Protein AF-A0AAV1DMQ8-F1 (afdb_monomer_lite)

Structure (mmCIF, N/CA/C/O backbone):
data_AF-A0AAV1DMQ8-F1
#
_entry.id   AF-A0AAV1DMQ8-F1
#
loop_
_atom_site.group_PDB
_atom_site.id
_atom_site.type_symbol
_atom_site.label_atom_id
_atom_site.label_alt_id
_atom_site.label_comp_id
_atom_site.label_asym_id
_atom_site.label_entity_id
_atom_site.label_seq_id
_atom_site.pdbx_PDB_ins_code
_atom_site.Cartn_x
_atom_site.Cartn_y
_atom_site.Cartn_z
_atom_site.occupancy
_atom_site.B_iso_or_equiv
_atom_site.auth_seq_id
_atom_site.auth_comp_id
_atom_site.auth_asym_id
_atom_site.auth_atom_id
_atom_site.pdbx_PDB_model_num
ATOM 1 N N . MET A 1 1 ? 1.120 -1.655 10.495 1.00 78.38 1 MET A N 1
ATOM 2 C CA . MET A 1 1 ? -0.161 -1.164 9.928 1.00 78.38 1 MET A CA 1
ATOM 3 C C . MET A 1 1 ? -0.377 0.330 10.123 1.00 78.38 1 MET A C 1
ATOM 5 O O . MET A 1 1 ? -0.547 1.007 9.121 1.00 78.38 1 MET A O 1
ATOM 9 N N . GLN A 1 2 ? -0.314 0.872 11.345 1.00 85.94 2 GLN A N 1
ATOM 10 C CA . GLN A 1 2 ? -0.476 2.320 11.573 1.00 85.94 2 GLN A CA 1
ATOM 11 C C . GLN A 1 2 ? 0.477 3.189 10.735 1.00 85.94 2 GLN A C 1
ATOM 13 O O . GLN A 1 2 ? 0.055 4.207 10.210 1.00 85.94 2 GLN A O 1
ATOM 18 N N . GLU A 1 3 ? 1.725 2.753 10.534 1.00 84.25 3 GLU A N 1
ATOM 19 C CA . GLU A 1 3 ? 2.697 3.470 9.695 1.00 84.25 3 GLU A CA 1
ATOM 20 C C . GLU A 1 3 ? 2.249 3.606 8.228 1.00 84.25 3 GLU A C 1
ATOM 22 O O . GLU A 1 3 ? 2.486 4.637 7.608 1.00 84.25 3 GLU A O 1
ATOM 27 N N . PHE A 1 4 ? 1.567 2.592 7.681 1.00 86.31 4 PHE A N 1
ATOM 28 C CA . PHE A 1 4 ? 1.022 2.652 6.322 1.00 86.31 4 PHE A CA 1
ATOM 29 C C . PHE A 1 4 ? -0.136 3.636 6.250 1.00 86.31 4 PHE A C 1
ATOM 31 O O . PHE A 1 4 ? -0.151 4.469 5.356 1.00 86.31 4 PHE A O 1
ATOM 38 N N . VAL A 1 5 ? -1.052 3.602 7.221 1.00 88.81 5 VAL A N 1
ATOM 39 C CA . VAL A 1 5 ? -2.142 4.585 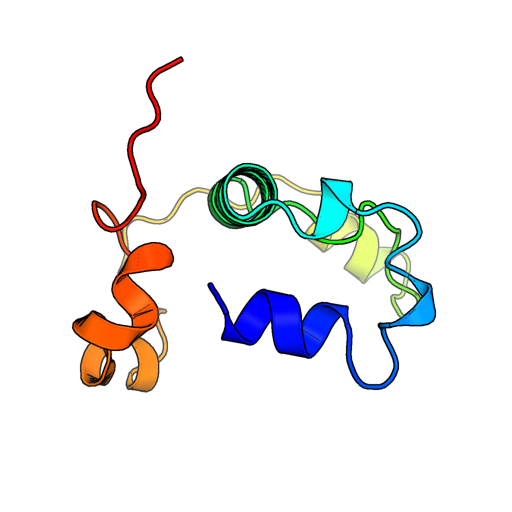7.276 1.00 88.81 5 VAL A CA 1
ATOM 40 C C . VAL A 1 5 ? -1.599 5.995 7.427 1.00 88.81 5 VAL A C 1
ATOM 42 O O . VAL A 1 5 ? -1.974 6.845 6.634 1.00 88.81 5 VAL A O 1
ATOM 45 N N . PHE A 1 6 ? -0.649 6.219 8.337 1.00 89.06 6 PHE A N 1
ATOM 46 C CA . PHE A 1 6 ? 0.009 7.514 8.484 1.00 89.06 6 PHE A CA 1
ATOM 47 C C . PHE A 1 6 ? 0.611 7.993 7.159 1.00 89.06 6 PHE A C 1
ATOM 49 O O . PHE A 1 6 ? 0.301 9.096 6.727 1.00 89.06 6 PHE A O 1
ATOM 56 N N . LYS A 1 7 ? 1.403 7.156 6.475 1.00 86.56 7 LYS A N 1
ATOM 57 C CA . LYS A 1 7 ? 2.000 7.488 5.170 1.00 86.56 7 LYS A CA 1
ATOM 58 C C . LYS A 1 7 ? 0.959 7.744 4.077 1.00 86.56 7 LYS A C 1
ATOM 60 O O . LYS A 1 7 ? 1.174 8.629 3.263 1.00 86.56 7 LYS A O 1
ATOM 65 N N . MET A 1 8 ? -0.141 6.991 4.049 1.00 86.50 8 MET A N 1
ATOM 66 C CA . MET A 1 8 ? -1.216 7.174 3.067 1.00 86.50 8 MET A CA 1
ATOM 67 C C . MET A 1 8 ? -2.005 8.462 3.312 1.00 86.50 8 MET A C 1
ATOM 69 O O . MET A 1 8 ? -2.431 9.097 2.359 1.00 86.50 8 MET A O 1
ATOM 73 N N . THR A 1 9 ? -2.198 8.857 4.571 1.00 88.25 9 THR A N 1
ATOM 74 C CA . THR A 1 9 ? -2.940 10.075 4.936 1.00 88.25 9 THR A CA 1
ATOM 75 C C . THR A 1 9 ? -2.066 11.324 5.038 1.00 88.25 9 THR A C 1
ATOM 77 O O . THR A 1 9 ? -2.592 12.417 5.220 1.00 88.25 9 THR A O 1
ATOM 80 N N . ALA A 1 10 ? -0.743 11.178 4.977 1.00 85.44 10 ALA A N 1
ATOM 81 C CA . ALA A 1 10 ? 0.215 12.269 5.118 1.00 85.44 10 ALA A CA 1
ATOM 82 C C . ALA A 1 10 ? 0.968 12.538 3.805 1.00 85.44 10 ALA A C 1
ATOM 84 O O . ALA A 1 10 ? 0.950 11.741 2.868 1.00 85.44 10 ALA A O 1
ATOM 85 N N . TYR A 1 11 ? 1.689 13.662 3.771 1.00 74.75 11 TYR A N 1
ATOM 86 C CA . TYR A 1 11 ? 2.603 14.044 2.688 1.00 74.75 11 TYR A CA 1
ATOM 87 C C . TYR A 1 11 ? 1.939 14.082 1.294 1.00 74.75 11 TYR A C 1
ATOM 89 O O . TYR A 1 11 ? 0.752 14.369 1.163 1.00 74.75 11 TYR A O 1
ATOM 97 N N . SER A 1 12 ? 2.723 13.813 0.247 1.00 72.62 12 SER A N 1
ATOM 98 C CA . SER A 1 12 ? 2.382 13.878 -1.182 1.00 72.62 12 SER A CA 1
ATOM 99 C C . SER A 1 12 ? 1.354 12.847 -1.664 1.00 72.62 12 SER A C 1
ATOM 101 O O . SER A 1 12 ? 1.186 12.678 -2.869 1.00 72.62 12 SER A O 1
ATOM 103 N N . HIS A 1 13 ? 0.751 12.076 -0.758 1.00 70.12 13 HIS A N 1
ATOM 104 C CA . HIS A 1 13 ? -0.165 10.989 -1.102 1.00 70.12 13 HIS A CA 1
ATOM 105 C C . HIS A 1 13 ? -1.532 11.093 -0.419 1.00 70.12 13 HIS A C 1
ATOM 107 O O . HIS A 1 13 ? -2.409 10.278 -0.704 1.00 70.12 13 HIS A O 1
ATOM 113 N N . ALA A 1 14 ? -1.734 12.093 0.443 1.00 81.25 14 ALA A N 1
ATOM 114 C CA . ALA A 1 14 ? -2.984 12.282 1.175 1.00 81.25 14 ALA A CA 1
ATOM 115 C C . ALA A 1 14 ? -4.191 12.509 0.246 1.00 81.25 14 ALA A C 1
ATOM 117 O O . ALA A 1 14 ? -5.287 12.018 0.509 1.00 81.25 14 ALA A O 1
ATOM 118 N N . ASP A 1 15 ? -3.978 13.197 -0.875 1.00 82.44 15 ASP A N 1
ATOM 119 C CA . ASP A 1 15 ? -4.975 13.481 -1.914 1.00 82.44 15 ASP A CA 1
ATOM 120 C C . ASP A 1 15 ? -5.442 12.225 -2.676 1.00 82.44 15 ASP A C 1
ATOM 122 O O . ASP A 1 15 ? -6.517 12.210 -3.284 1.00 82.44 15 ASP A O 1
ATOM 126 N N . ARG A 1 16 ? -4.664 11.139 -2.606 1.00 82.00 16 ARG A N 1
ATOM 127 C CA . ARG A 1 16 ? -4.955 9.858 -3.266 1.00 82.00 16 ARG A CA 1
ATOM 128 C C . ARG A 1 16 ? -5.945 9.007 -2.469 1.00 82.00 16 ARG A C 1
ATOM 130 O O . ARG A 1 16 ? -6.577 8.109 -3.023 1.00 82.00 16 ARG A O 1
ATOM 137 N N . VAL A 1 17 ? -6.133 9.299 -1.181 1.00 86.31 17 VAL A N 1
ATOM 138 C CA . VAL A 1 17 ? -7.088 8.609 -0.302 1.00 86.31 17 VAL A CA 1
ATOM 139 C C . VAL A 1 17 ? -8.475 9.236 -0.464 1.00 86.31 17 VAL A C 1
ATOM 141 O O . VAL A 1 17 ? -8.918 10.057 0.334 1.00 86.31 17 VAL A O 1
ATOM 144 N N . LYS A 1 18 ? -9.187 8.842 -1.524 1.00 82.56 18 LYS A N 1
ATOM 145 C CA . LYS A 1 18 ? -10.506 9.416 -1.867 1.00 82.56 18 LYS A CA 1
ATOM 146 C C . LYS A 1 18 ? -11.679 8.830 -1.073 1.00 82.56 18 LYS A C 1
ATOM 148 O O . LYS A 1 18 ? -12.769 9.390 -1.082 1.00 82.56 18 LYS A O 1
ATOM 153 N N . CYS A 1 19 ? -11.478 7.688 -0.415 1.00 85.56 19 CYS A N 1
ATOM 154 C CA . CYS A 1 19 ? -12.497 6.996 0.373 1.00 85.56 19 CYS A CA 1
ATOM 155 C C . CYS A 1 19 ? -11.872 6.369 1.624 1.00 85.56 19 CYS A C 1
ATOM 157 O O . CYS A 1 19 ? -10.737 5.894 1.593 1.00 85.56 19 CYS A O 1
ATOM 159 N N . ASN A 1 20 ? -12.647 6.295 2.708 1.00 85.50 20 ASN A N 1
ATOM 160 C CA . ASN A 1 20 ? -12.218 5.684 3.966 1.00 85.50 20 ASN A CA 1
ATOM 161 C C . ASN A 1 20 ? -11.898 4.179 3.829 1.00 85.50 20 ASN A C 1
ATOM 163 O O . ASN A 1 20 ? -11.141 3.624 4.622 1.00 85.50 20 ASN A O 1
ATOM 167 N N . ASP A 1 21 ? -12.422 3.515 2.794 1.00 87.38 21 ASP A N 1
ATOM 168 C CA . ASP A 1 21 ? -12.123 2.108 2.510 1.00 87.38 21 ASP A CA 1
ATOM 169 C C . ASP A 1 21 ? -10.637 1.853 2.235 1.00 87.38 21 ASP A C 1
ATOM 171 O O . ASP A 1 21 ? -10.135 0.788 2.594 1.00 87.38 21 ASP A O 1
ATOM 175 N N . PHE A 1 22 ? -9.908 2.831 1.685 1.00 86.50 22 PHE A N 1
ATOM 176 C CA . PHE A 1 22 ? -8.455 2.743 1.476 1.00 86.50 22 PHE A CA 1
ATOM 177 C C . PHE A 1 22 ? -7.678 2.594 2.784 1.00 86.50 22 PHE A C 1
ATOM 179 O O . PHE A 1 22 ? -6.592 2.022 2.785 1.00 86.50 22 PHE A O 1
ATOM 186 N N . LEU A 1 23 ? -8.243 3.064 3.899 1.00 89.31 23 LEU A N 1
ATOM 187 C CA . LEU A 1 23 ? -7.602 3.045 5.212 1.00 89.31 23 LEU A CA 1
ATOM 188 C C . LEU A 1 23 ? -7.942 1.788 6.026 1.00 89.31 23 LEU A C 1
ATOM 190 O O . LEU A 1 23 ? -7.376 1.576 7.102 1.00 89.31 23 LEU A O 1
ATOM 194 N N . LYS A 1 24 ? -8.834 0.920 5.523 1.00 90.75 24 LYS A N 1
ATOM 195 C CA . LYS A 1 24 ? -9.173 -0.350 6.180 1.00 90.75 24 LYS A CA 1
ATOM 196 C C . LYS A 1 24 ? -7.937 -1.245 6.247 1.00 90.75 24 LYS A C 1
ATOM 198 O O . LYS A 1 24 ? -7.411 -1.679 5.223 1.00 90.75 24 LYS A O 1
ATOM 203 N N . TYR A 1 25 ? -7.517 -1.599 7.462 1.00 88.75 25 TYR A N 1
ATOM 204 C CA . TYR A 1 25 ? -6.331 -2.436 7.683 1.00 88.75 25 TYR A CA 1
ATOM 205 C C . TYR A 1 25 ? -6.423 -3.789 6.971 1.00 88.75 25 TYR A C 1
ATOM 207 O O . TYR A 1 25 ? -5.429 -4.248 6.419 1.00 88.75 25 TYR A O 1
ATOM 215 N N . SER A 1 26 ? -7.613 -4.399 6.928 1.00 87.56 26 SER A N 1
ATOM 216 C CA . SER A 1 26 ? -7.847 -5.656 6.208 1.00 87.56 26 SER A CA 1
ATOM 217 C C . SER A 1 26 ? -7.575 -5.522 4.709 1.00 87.56 26 SER A C 1
ATOM 219 O O . SER A 1 26 ? -6.932 -6.392 4.122 1.00 87.56 26 SER A O 1
ATOM 221 N N . ARG A 1 27 ? -8.000 -4.411 4.093 1.00 88.56 27 ARG A N 1
ATOM 222 C CA . ARG A 1 27 ? -7.725 -4.106 2.685 1.00 88.56 27 ARG A CA 1
ATOM 223 C C . ARG A 1 27 ? -6.238 -3.854 2.460 1.00 88.56 27 ARG A C 1
ATOM 225 O O . ARG A 1 27 ? -5.651 -4.533 1.624 1.00 88.56 27 ARG A O 1
ATOM 232 N N . ILE A 1 28 ? -5.629 -2.948 3.227 1.00 88.50 28 ILE A N 1
ATOM 233 C CA . ILE A 1 28 ? -4.196 -2.618 3.120 1.00 88.50 28 ILE A CA 1
ATOM 234 C C . ILE A 1 28 ? -3.349 -3.893 3.217 1.00 88.50 28 ILE A C 1
ATOM 236 O O . ILE A 1 28 ? -2.479 -4.145 2.387 1.00 88.50 28 ILE A O 1
ATOM 240 N N . GLN A 1 29 ? -3.644 -4.745 4.197 1.00 86.75 29 GLN A N 1
ATOM 241 C CA . GLN A 1 29 ? -2.921 -5.993 4.410 1.00 86.75 29 GLN A CA 1
ATOM 242 C C . GLN A 1 29 ? -3.140 -7.013 3.282 1.00 86.75 29 GLN A C 1
ATOM 244 O O . GLN A 1 29 ? -2.202 -7.718 2.905 1.00 86.75 29 GLN A O 1
ATOM 249 N N . LYS A 1 30 ? -4.350 -7.085 2.713 1.00 86.44 30 LYS A N 1
ATOM 250 C CA . LYS A 1 30 ? -4.666 -7.945 1.560 1.00 86.44 30 LYS A CA 1
ATOM 251 C C . LYS A 1 30 ? -3.889 -7.526 0.309 1.00 86.44 30 LYS A C 1
ATOM 253 O O . LYS A 1 30 ? -3.352 -8.399 -0.365 1.00 86.44 30 LYS A O 1
ATOM 258 N N . ILE A 1 31 ? -3.793 -6.225 0.039 1.00 86.50 31 ILE A N 1
ATOM 259 C CA . ILE A 1 31 ? -3.022 -5.667 -1.085 1.00 86.50 31 ILE A CA 1
ATOM 260 C C . ILE A 1 31 ? -1.530 -5.949 -0.904 1.00 86.50 31 ILE A C 1
ATOM 262 O O . ILE A 1 31 ? -0.904 -6.517 -1.794 1.00 86.50 31 ILE A O 1
ATOM 266 N N . ILE A 1 32 ? -0.973 -5.635 0.273 1.00 83.75 32 ILE A N 1
ATOM 267 C CA . ILE A 1 32 ? 0.449 -5.868 0.570 1.00 83.75 32 ILE A CA 1
ATOM 268 C C . ILE A 1 32 ? 0.814 -7.344 0.378 1.00 83.75 32 ILE A C 1
ATOM 270 O O . ILE A 1 32 ? 1.849 -7.646 -0.207 1.00 83.75 32 ILE A O 1
ATOM 274 N N . ARG A 1 33 ? -0.050 -8.270 0.819 1.00 76.81 33 ARG A N 1
ATOM 275 C CA . ARG A 1 33 ? 0.164 -9.715 0.633 1.00 76.81 33 ARG A CA 1
ATOM 276 C C . ARG A 1 33 ? 0.215 -10.117 -0.840 1.00 76.81 33 ARG A C 1
ATOM 278 O O . ARG A 1 33 ? 0.960 -11.024 -1.191 1.00 76.81 33 ARG A O 1
ATOM 285 N N . ARG A 1 34 ? -0.607 -9.490 -1.678 1.00 79.06 34 ARG A N 1
ATOM 286 C CA . ARG A 1 34 ? -0.644 -9.755 -3.121 1.00 79.06 34 ARG A CA 1
ATOM 287 C C . ARG A 1 34 ? 0.503 -9.078 -3.871 1.00 79.06 34 ARG A C 1
ATOM 289 O O . ARG A 1 34 ? 0.818 -9.498 -4.975 1.00 79.06 34 ARG A O 1
ATOM 296 N N . GLY A 1 35 ? 1.147 -8.086 -3.253 1.00 76.62 35 GLY A N 1
ATOM 297 C CA . GLY A 1 35 ? 2.116 -7.227 -3.926 1.00 76.62 35 GLY A CA 1
ATOM 298 C C . GLY A 1 35 ? 1.455 -6.246 -4.898 1.00 76.62 35 GLY A C 1
ATOM 299 O O . GLY A 1 35 ? 2.115 -5.779 -5.821 1.00 76.62 35 GLY A O 1
ATOM 300 N N . ASP A 1 36 ? 0.165 -5.961 -4.697 1.00 79.56 36 ASP A N 1
ATOM 301 C CA . ASP A 1 36 ? -0.623 -5.048 -5.526 1.00 79.56 36 ASP A CA 1
ATOM 302 C C . ASP A 1 36 ? -0.358 -3.574 -5.139 1.00 79.56 36 ASP A C 1
ATOM 304 O O . ASP A 1 36 ? 0.259 -3.274 -4.110 1.00 79.56 36 ASP A O 1
ATOM 308 N N . ASP A 1 37 ? -0.838 -2.631 -5.953 1.00 81.19 37 ASP A N 1
ATOM 309 C CA . ASP A 1 37 ? -0.737 -1.197 -5.660 1.00 81.19 37 ASP A CA 1
ATOM 310 C C . ASP A 1 37 ? -1.689 -0.772 -4.521 1.00 81.19 37 ASP A C 1
ATOM 312 O O . ASP A 1 37 ? -2.875 -1.093 -4.534 1.00 81.19 37 ASP A O 1
ATOM 316 N N . LEU A 1 38 ? -1.190 -0.025 -3.524 1.00 82.44 38 LEU A N 1
ATOM 317 C CA . LEU A 1 38 ? -1.995 0.415 -2.366 1.00 82.44 38 LEU A CA 1
ATOM 318 C C . LEU A 1 38 ? -3.070 1.446 -2.706 1.00 82.44 38 LEU A C 1
ATOM 320 O O . LEU A 1 38 ? -4.053 1.565 -1.966 1.00 82.44 38 LEU A O 1
ATOM 324 N N . PHE A 1 39 ? -2.873 2.206 -3.776 1.00 81.00 39 PHE A N 1
ATOM 325 C CA . PHE A 1 39 ? -3.752 3.305 -4.148 1.00 81.00 39 PHE A CA 1
ATOM 326 C C . PHE A 1 39 ? -4.666 2.946 -5.327 1.00 81.00 39 PHE A C 1
ATOM 328 O O . PHE A 1 39 ? -5.505 3.764 -5.693 1.00 81.00 39 PHE A O 1
ATOM 335 N N . ASP A 1 40 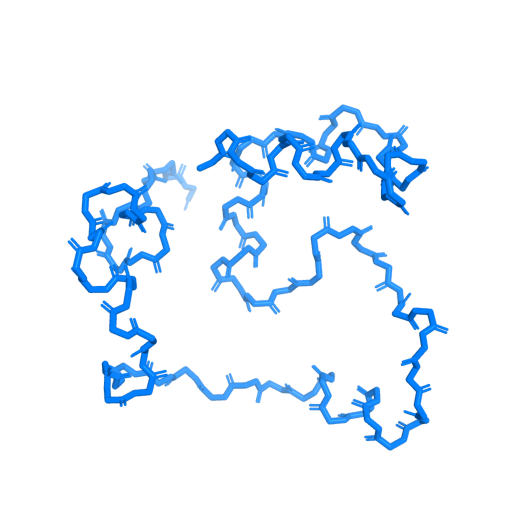? -4.559 1.731 -5.877 1.00 76.06 40 ASP A N 1
ATOM 336 C CA . ASP A 1 40 ? -5.182 1.317 -7.141 1.00 76.06 40 ASP A CA 1
ATOM 337 C C . ASP A 1 40 ? -4.908 2.324 -8.279 1.00 76.06 40 ASP A C 1
ATOM 339 O O . ASP A 1 40 ? -5.787 2.648 -9.082 1.00 76.06 40 ASP A O 1
ATOM 343 N N . MET A 1 41 ? -3.684 2.855 -8.338 1.00 73.19 41 MET A N 1
ATOM 344 C CA . MET A 1 41 ? -3.285 3.870 -9.310 1.00 73.19 41 MET A CA 1
ATOM 345 C C . MET A 1 41 ? -2.108 3.422 -10.164 1.00 73.19 41 MET A C 1
ATOM 347 O O . MET A 1 41 ? -1.234 2.662 -9.747 1.00 73.19 41 MET A O 1
ATOM 351 N N . LEU A 1 42 ? -2.054 3.961 -11.381 1.00 68.44 42 LEU A N 1
ATOM 352 C CA . LEU A 1 42 ? -0.845 3.882 -12.185 1.00 68.44 42 LEU A CA 1
ATOM 353 C C . LEU A 1 42 ? 0.202 4.832 -11.601 1.00 68.44 42 LEU A C 1
ATOM 355 O O . LEU A 1 42 ? -0.135 5.943 -11.185 1.00 68.44 42 LEU A O 1
ATOM 359 N N . PRO A 1 43 ? 1.471 4.417 -11.554 1.00 66.25 43 PRO A N 1
ATOM 360 C CA . PRO A 1 43 ? 2.496 5.235 -10.952 1.00 66.25 43 PRO A CA 1
ATOM 361 C C . PRO A 1 43 ? 2.836 6.433 -11.852 1.00 66.25 43 PRO A C 1
ATOM 363 O O . PRO A 1 43 ? 2.932 6.306 -13.070 1.00 66.25 43 PRO A O 1
ATOM 366 N N . GLU A 1 44 ? 3.029 7.595 -11.231 1.00 63.91 44 GLU A N 1
ATOM 367 C CA . GLU A 1 44 ? 3.120 8.893 -11.919 1.00 63.91 44 GLU A CA 1
ATOM 368 C C . GLU A 1 44 ? 4.430 9.104 -12.697 1.00 63.91 44 GLU A C 1
ATOM 370 O O . GLU A 1 44 ? 4.450 9.870 -13.655 1.00 63.91 44 GLU A O 1
ATOM 375 N N . GLU A 1 45 ? 5.513 8.405 -12.335 1.00 61.19 45 GLU A N 1
ATOM 376 C CA . GLU A 1 45 ? 6.841 8.594 -12.934 1.00 61.19 45 GLU A CA 1
ATOM 377 C C . GLU A 1 45 ? 7.495 7.253 -13.302 1.00 61.19 45 GLU A C 1
ATOM 379 O O . GLU A 1 45 ? 8.393 6.754 -12.626 1.00 61.19 45 GLU A O 1
ATOM 384 N N . TYR A 1 46 ? 7.015 6.618 -14.373 1.00 67.38 46 TYR A N 1
ATOM 385 C CA . TYR A 1 46 ? 7.655 5.427 -14.936 1.00 67.38 46 TYR A CA 1
ATOM 386 C C . TYR A 1 46 ? 7.698 5.508 -16.458 1.00 67.38 46 TYR A C 1
ATOM 388 O O . TYR A 1 46 ? 6.721 5.864 -17.113 1.00 67.38 46 TYR A O 1
ATOM 396 N N . SER A 1 47 ? 8.825 5.096 -17.043 1.00 76.94 47 SER A N 1
ATOM 397 C CA . SER A 1 47 ? 8.850 4.785 -18.473 1.00 76.94 47 SER A CA 1
ATOM 398 C C . SER A 1 47 ? 7.976 3.555 -18.751 1.00 76.94 47 SER A C 1
ATOM 400 O O . SER A 1 47 ? 7.870 2.660 -17.907 1.00 76.94 47 SER A O 1
ATOM 402 N N . PHE A 1 48 ? 7.407 3.453 -19.958 1.00 74.50 48 PHE A N 1
ATOM 403 C CA . PHE A 1 48 ? 6.612 2.287 -20.379 1.00 74.50 48 PHE A CA 1
ATOM 404 C C . PHE A 1 48 ? 7.313 0.945 -20.099 1.00 74.50 48 PHE A C 1
ATOM 406 O O . PHE A 1 48 ? 6.676 -0.025 -19.694 1.00 74.50 48 PHE A O 1
ATOM 413 N N . LYS A 1 49 ? 8.642 0.894 -20.250 1.00 75.12 49 LYS A N 1
ATOM 414 C CA . LYS A 1 49 ? 9.452 -0.299 -19.972 1.00 75.12 49 LYS A CA 1
ATOM 415 C C . LYS A 1 49 ? 9.397 -0.717 -18.501 1.00 75.12 49 LYS A C 1
ATOM 417 O O . LYS A 1 49 ? 9.298 -1.908 -18.211 1.00 75.12 49 LYS A O 1
ATOM 422 N N . GLU A 1 50 ? 9.475 0.239 -17.582 1.00 73.44 50 GLU A N 1
ATOM 423 C CA . GLU A 1 50 ? 9.460 -0.036 -16.143 1.00 73.44 50 GLU A CA 1
ATOM 424 C C . GLU A 1 50 ? 8.044 -0.347 -15.637 1.00 73.44 50 GLU A C 1
ATOM 426 O O . GLU A 1 50 ? 7.875 -1.227 -14.791 1.00 73.44 50 GLU A O 1
ATOM 431 N N . LEU A 1 51 ? 7.020 0.274 -16.233 1.00 71.06 51 LEU A N 1
ATOM 432 C CA . LEU A 1 51 ? 5.618 -0.069 -15.983 1.00 71.06 51 LEU A CA 1
ATOM 433 C C . LEU A 1 51 ? 5.336 -1.545 -16.327 1.00 71.06 51 LEU A C 1
ATOM 435 O O . LEU A 1 51 ? 4.840 -2.301 -15.494 1.00 71.06 51 LEU A O 1
ATOM 439 N N . ILE A 1 52 ? 5.730 -1.984 -17.529 1.00 71.00 52 ILE A N 1
ATOM 440 C CA . ILE A 1 52 ? 5.523 -3.365 -18.004 1.00 71.00 52 ILE A CA 1
ATOM 441 C C . ILE A 1 52 ? 6.291 -4.385 -17.147 1.00 71.00 52 ILE A C 1
ATOM 443 O O . ILE A 1 52 ? 5.828 -5.511 -16.960 1.00 71.00 52 ILE A O 1
ATOM 447 N N . LYS A 1 53 ? 7.461 -4.021 -16.606 1.00 68.12 53 LYS A N 1
ATOM 44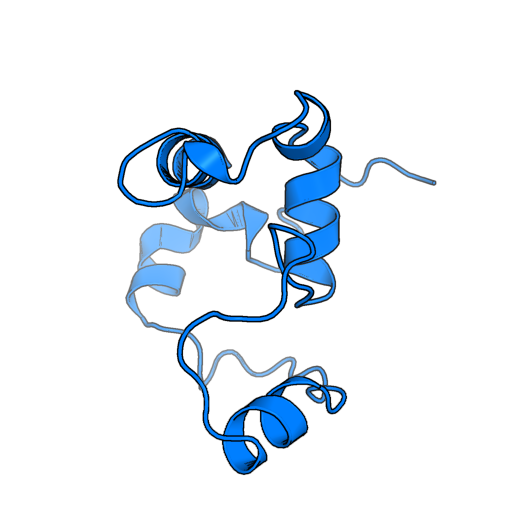8 C CA . LYS A 1 53 ? 8.192 -4.885 -15.665 1.00 68.12 53 LYS A CA 1
ATOM 449 C C . LYS A 1 53 ? 7.427 -5.084 -14.356 1.00 68.12 53 LYS A C 1
ATOM 451 O O . LYS A 1 53 ? 7.409 -6.203 -13.858 1.00 68.12 53 LYS A O 1
ATOM 456 N N . LYS A 1 54 ? 6.798 -4.031 -13.826 1.00 66.00 54 LYS A N 1
ATOM 457 C CA . LYS A 1 54 ? 6.018 -4.092 -12.579 1.00 66.00 54 LYS A CA 1
ATOM 458 C C . LYS A 1 54 ? 4.653 -4.766 -12.731 1.00 66.00 54 LYS A C 1
ATOM 460 O O . LYS A 1 54 ? 4.144 -5.289 -11.753 1.00 66.00 54 LYS A O 1
ATOM 465 N N . MET A 1 55 ? 4.082 -4.788 -13.937 1.00 65.50 55 MET A N 1
ATOM 466 C CA . MET A 1 55 ? 2.813 -5.477 -14.222 1.00 65.50 55 MET A CA 1
ATOM 467 C C . MET A 1 55 ? 2.948 -6.999 -14.379 1.00 65.50 55 MET A C 1
ATOM 469 O O . MET A 1 55 ? 1.937 -7.698 -14.421 1.00 65.50 55 MET A O 1
ATOM 473 N N . ARG A 1 56 ? 4.169 -7.539 -14.508 1.00 64.00 56 ARG A N 1
ATOM 474 C CA . ARG A 1 56 ? 4.360 -8.994 -14.580 1.00 64.00 56 ARG A CA 1
ATOM 475 C C . ARG A 1 56 ? 4.252 -9.631 -13.191 1.00 64.00 56 ARG A C 1
ATOM 477 O O . ARG A 1 56 ? 4.708 -9.022 -12.226 1.00 64.00 56 ARG A O 1
ATOM 484 N N . PRO A 1 57 ? 3.731 -10.870 -13.090 1.00 60.69 57 PRO A N 1
ATOM 485 C CA . PRO A 1 57 ? 3.689 -11.589 -11.824 1.00 60.69 57 PRO A CA 1
ATOM 486 C C . PRO A 1 57 ? 5.103 -11.709 -11.257 1.00 60.69 57 PRO A C 1
ATOM 488 O O . PRO A 1 57 ? 5.990 -12.281 -11.896 1.00 60.69 57 PRO A O 1
ATOM 491 N N . ILE A 1 58 ? 5.316 -11.161 -10.064 1.00 64.00 58 ILE A N 1
ATOM 492 C CA . ILE A 1 58 ? 6.558 -11.367 -9.326 1.00 64.00 58 ILE A CA 1
ATOM 493 C C . ILE A 1 58 ? 6.495 -12.797 -8.775 1.00 64.00 58 ILE A C 1
ATOM 495 O O . ILE A 1 58 ? 5.538 -13.122 -8.067 1.00 64.00 58 ILE A O 1
ATOM 499 N N . PRO A 1 59 ? 7.459 -13.679 -9.097 1.00 61.72 59 PRO A N 1
ATOM 500 C CA . PRO A 1 59 ? 7.452 -15.031 -8.561 1.00 61.72 59 PRO A CA 1
ATOM 501 C C . PRO A 1 59 ? 7.556 -14.965 -7.036 1.00 61.72 59 PRO A C 1
ATOM 503 O O . PRO A 1 59 ? 8.445 -14.307 -6.493 1.00 61.72 59 PRO A O 1
ATOM 506 N N . ALA A 1 60 ? 6.638 -15.644 -6.347 1.00 59.25 60 ALA A N 1
ATOM 507 C CA . ALA A 1 60 ? 6.669 -15.743 -4.897 1.00 59.25 60 ALA A CA 1
ATOM 508 C C . ALA A 1 60 ? 7.978 -16.425 -4.476 1.00 59.25 60 ALA A C 1
ATOM 510 O O . ALA A 1 60 ? 8.203 -17.599 -4.769 1.00 59.25 60 ALA A O 1
ATOM 511 N N . SER A 1 61 ? 8.857 -15.678 -3.813 1.00 59.78 61 SER A N 1
ATOM 512 C CA . SER A 1 61 ? 10.103 -16.205 -3.269 1.00 59.78 61 SER A CA 1
ATOM 513 C C . SER A 1 61 ? 9.946 -16.382 -1.766 1.00 59.78 61 SER A C 1
ATOM 515 O O . SER A 1 61 ? 9.677 -15.423 -1.049 1.00 59.78 61 SER A O 1
ATOM 517 N N . ALA A 1 62 ? 10.138 -17.610 -1.285 1.00 56.44 62 ALA A N 1
ATOM 518 C CA . ALA A 1 62 ? 10.217 -17.914 0.145 1.00 56.44 62 ALA A CA 1
ATOM 519 C C . ALA A 1 62 ? 11.599 -17.569 0.744 1.00 56.44 62 ALA A C 1
ATOM 521 O O . ALA A 1 62 ? 11.875 -17.881 1.901 1.00 56.44 62 ALA A O 1
ATOM 522 N N . SER A 1 63 ? 12.493 -16.969 -0.050 1.00 59.91 63 SER A N 1
ATOM 523 C CA . SER A 1 63 ? 13.867 -16.697 0.357 1.00 59.91 63 SER A CA 1
ATOM 524 C C . SER A 1 63 ? 13.971 -15.416 1.183 1.00 59.91 63 SER A C 1
ATOM 526 O O . SER A 1 63 ? 13.716 -14.317 0.691 1.00 59.91 63 SER A O 1
ATOM 528 N N . VAL A 1 64 ? 14.433 -15.560 2.428 1.00 60.31 64 VAL A N 1
ATOM 529 C CA . VAL A 1 64 ? 14.776 -14.449 3.335 1.00 60.31 64 VAL A CA 1
ATOM 530 C C . VAL A 1 64 ? 16.066 -13.730 2.914 1.00 60.31 64 VAL A C 1
ATOM 532 O O . VAL A 1 64 ? 16.340 -12.623 3.363 1.00 60.31 64 VAL A O 1
ATOM 535 N N . VAL A 1 65 ? 16.833 -14.310 1.985 1.00 63.28 65 VAL A N 1
ATOM 536 C CA . VAL A 1 65 ? 18.160 -13.823 1.559 1.00 63.28 65 VAL A CA 1
ATOM 537 C C . VAL A 1 65 ? 18.116 -12.417 0.938 1.00 63.28 65 VAL A C 1
ATOM 539 O O . VAL A 1 65 ? 19.121 -11.714 0.946 1.00 63.28 65 VAL A O 1
ATOM 542 N N . HIS A 1 66 ? 16.958 -11.976 0.438 1.00 64.19 66 HIS A N 1
ATOM 543 C CA . HIS A 1 66 ? 16.777 -10.643 -0.155 1.00 64.19 66 HIS A CA 1
ATOM 544 C C . HIS A 1 66 ? 15.951 -9.681 0.708 1.00 64.19 66 HIS A C 1
ATOM 546 O O . HIS A 1 66 ? 15.581 -8.603 0.238 1.00 64.19 66 HIS A O 1
ATOM 552 N N . LEU A 1 67 ? 15.638 -10.047 1.953 1.00 72.38 67 LEU A N 1
ATOM 553 C CA . LEU A 1 67 ? 14.937 -9.151 2.865 1.00 72.38 67 LEU A CA 1
ATOM 554 C C . LEU A 1 67 ? 15.924 -8.176 3.528 1.00 72.38 67 LEU A C 1
ATOM 556 O O . LEU A 1 67 ? 16.998 -8.594 3.959 1.00 72.38 67 LEU A O 1
ATOM 560 N N . PRO A 1 68 ? 15.583 -6.878 3.633 1.00 79.88 68 PRO A N 1
ATOM 561 C CA . PRO A 1 68 ? 16.414 -5.916 4.346 1.00 79.88 68 PRO A CA 1
ATOM 562 C C . PRO A 1 68 ? 16.659 -6.353 5.795 1.00 79.88 68 PRO A C 1
ATOM 564 O O . PRO A 1 68 ? 15.711 -6.707 6.500 1.00 79.88 68 PRO A O 1
ATOM 567 N N . SER A 1 69 ? 17.907 -6.263 6.265 1.00 80.94 69 SER A N 1
ATOM 568 C CA . SER A 1 69 ? 18.307 -6.653 7.629 1.00 80.94 69 SER A CA 1
ATOM 569 C C . SER A 1 69 ? 17.472 -5.954 8.703 1.00 80.94 69 SER A C 1
ATOM 571 O O . SER A 1 69 ? 17.069 -6.571 9.684 1.00 80.94 69 SER A O 1
ATOM 573 N N . SER A 1 70 ? 17.107 -4.690 8.461 1.00 80.00 70 SER A N 1
ATOM 574 C CA . SER A 1 70 ? 16.265 -3.892 9.356 1.00 80.00 70 SER A CA 1
ATOM 575 C C . SER A 1 70 ? 14.866 -4.477 9.566 1.00 80.00 70 SER A C 1
ATOM 577 O O . SER A 1 70 ? 14.267 -4.252 10.618 1.00 80.00 70 SER A O 1
ATOM 579 N N . LEU A 1 71 ? 14.341 -5.240 8.601 1.00 80.12 71 LEU A N 1
ATOM 580 C CA . LEU A 1 71 ? 13.065 -5.935 8.749 1.00 80.12 71 LEU A CA 1
ATOM 581 C C . LEU A 1 71 ? 13.200 -7.149 9.677 1.00 80.12 71 LEU A C 1
ATOM 583 O O . LEU A 1 71 ? 12.299 -7.410 10.469 1.00 80.12 71 LEU A O 1
ATOM 587 N N . VAL A 1 72 ? 14.328 -7.860 9.589 1.00 80.94 72 VAL A N 1
ATOM 588 C CA . VAL A 1 72 ? 14.633 -9.034 10.421 1.00 80.94 72 VAL A CA 1
ATOM 589 C C . VAL A 1 72 ? 14.912 -8.608 11.863 1.00 80.94 72 VAL A C 1
ATOM 591 O O . VAL A 1 72 ? 14.340 -9.172 12.791 1.00 80.94 72 VAL A O 1
ATOM 594 N N . GLU A 1 73 ? 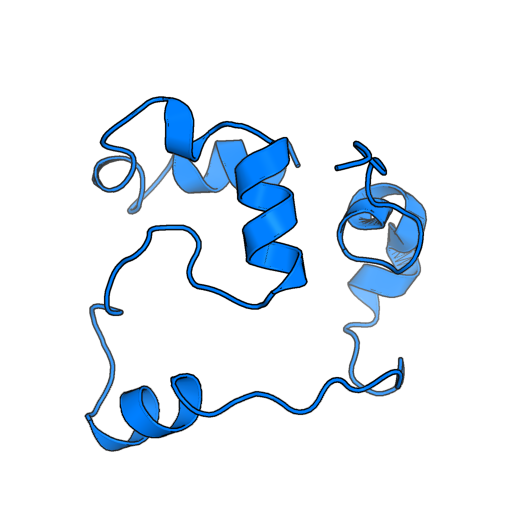15.711 -7.558 12.057 1.00 86.38 73 GLU A N 1
ATOM 595 C CA . GLU A 1 73 ? 16.018 -6.991 13.380 1.00 86.38 73 GLU A CA 1
ATOM 596 C C . GLU A 1 73 ? 14.770 -6.457 14.099 1.00 86.38 73 GLU A C 1
ATOM 598 O O . GLU A 1 73 ? 14.683 -6.498 15.323 1.00 86.38 73 GLU A O 1
ATOM 603 N N . ASN A 1 74 ? 13.773 -5.988 13.341 1.00 86.50 74 ASN A N 1
ATOM 604 C CA . ASN A 1 74 ? 12.520 -5.444 13.864 1.00 86.50 74 ASN A CA 1
ATOM 605 C C . ASN A 1 74 ? 11.317 -6.347 13.530 1.00 86.50 74 ASN A C 1
ATOM 607 O O . ASN A 1 74 ? 10.212 -5.846 13.289 1.00 86.50 74 ASN A O 1
ATOM 611 N N . ALA A 1 75 ? 11.516 -7.670 13.512 1.00 83.75 75 ALA A N 1
ATOM 612 C CA . ALA A 1 75 ? 10.501 -8.646 13.104 1.00 83.75 75 ALA A CA 1
ATOM 613 C C . ALA A 1 75 ? 9.178 -8.517 13.882 1.00 83.75 75 ALA A C 1
ATOM 615 O O . ALA A 1 75 ? 8.109 -8.613 13.288 1.00 83.75 75 ALA A O 1
ATOM 616 N N . GLU A 1 76 ? 9.229 -8.212 15.182 1.00 83.81 76 GLU A N 1
ATOM 617 C CA . GLU A 1 76 ? 8.052 -7.931 16.024 1.00 83.81 76 GLU A CA 1
ATOM 618 C C . GLU A 1 76 ? 7.229 -6.743 15.495 1.00 83.81 76 GLU A C 1
ATOM 620 O O . GLU A 1 76 ? 6.012 -6.830 15.295 1.00 83.81 76 GLU A O 1
ATOM 625 N N . LYS A 1 77 ? 7.908 -5.629 15.193 1.00 84.06 77 LYS A N 1
ATOM 626 C CA . LYS A 1 77 ? 7.290 -4.400 14.675 1.00 84.06 77 LYS A CA 1
ATOM 627 C C . LYS A 1 77 ? 6.695 -4.621 13.285 1.00 84.06 77 LYS A C 1
ATOM 629 O O . LYS A 1 77 ? 5.608 -4.120 12.987 1.00 84.06 77 LYS A O 1
ATOM 634 N N . PHE A 1 78 ? 7.401 -5.370 12.440 1.00 82.88 78 PHE A N 1
ATOM 635 C CA . PHE A 1 78 ? 7.032 -5.629 11.050 1.00 82.88 78 PHE A CA 1
ATOM 636 C C . PHE A 1 78 ? 6.377 -6.992 10.831 1.00 82.88 78 PHE A C 1
ATOM 638 O O . PHE A 1 78 ? 6.255 -7.422 9.686 1.00 82.88 78 PHE A O 1
ATOM 645 N N . LYS A 1 79 ? 5.871 -7.644 11.886 1.00 83.12 79 LYS A N 1
ATOM 646 C CA . LYS A 1 79 ? 5.268 -8.984 11.792 1.00 83.12 79 LYS A CA 1
ATOM 647 C C . LYS A 1 79 ? 4.192 -9.085 10.715 1.00 83.12 79 LYS A C 1
ATOM 649 O O . LYS A 1 79 ? 4.076 -10.095 10.042 1.00 83.12 79 LYS A O 1
ATOM 654 N N . PHE A 1 80 ? 3.456 -8.001 10.478 1.00 79.19 80 PHE A N 1
ATOM 655 C CA . PHE A 1 80 ? 2.413 -7.919 9.456 1.00 79.19 80 PHE A CA 1
ATOM 656 C C . PHE A 1 80 ? 2.919 -8.045 8.003 1.00 79.19 80 PHE A C 1
ATOM 658 O O . PHE A 1 80 ? 2.093 -8.242 7.113 1.00 79.19 80 PHE A O 1
ATOM 665 N N . LEU A 1 81 ? 4.230 -7.901 7.768 1.00 78.94 81 LEU A N 1
ATOM 666 C CA . LEU A 1 81 ? 4.921 -8.137 6.491 1.00 78.94 81 LEU A CA 1
ATOM 667 C C . LEU A 1 81 ? 5.517 -9.548 6.399 1.00 78.94 81 LEU A C 1
ATOM 669 O O . LEU A 1 81 ? 5.898 -9.976 5.314 1.00 78.94 81 LEU A O 1
ATOM 673 N N . LEU A 1 82 ? 5.614 -10.256 7.526 1.00 80.81 82 LEU A N 1
ATOM 674 C CA . LEU A 1 82 ? 6.223 -11.575 7.622 1.00 80.81 82 LEU A CA 1
ATOM 675 C C . LEU A 1 82 ? 5.158 -12.686 7.566 1.00 80.81 82 LEU A C 1
ATOM 677 O O . LEU A 1 82 ? 3.997 -12.464 7.937 1.00 80.81 82 LEU A O 1
ATOM 681 N N . PRO A 1 83 ? 5.534 -13.902 7.126 1.00 74.88 83 PRO A N 1
ATOM 682 C CA . PRO A 1 83 ? 4.647 -15.059 7.169 1.00 74.88 83 PRO A CA 1
ATOM 683 C C . PRO A 1 83 ? 4.080 -15.278 8.581 1.00 74.88 83 PRO A C 1
ATOM 685 O O . PRO A 1 83 ? 4.813 -15.229 9.563 1.00 74.88 83 PRO A O 1
ATOM 688 N N . GLY A 1 84 ? 2.768 -15.504 8.690 1.00 73.62 84 GLY A N 1
AT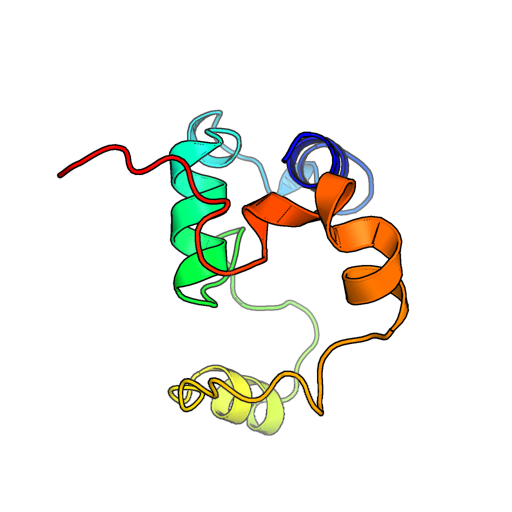OM 689 C CA . GLY A 1 84 ? 2.094 -15.772 9.969 1.00 73.62 84 GLY A CA 1
ATOM 690 C C . GLY A 1 84 ? 1.760 -14.545 10.831 1.00 73.62 84 GLY A C 1
ATOM 691 O O . GLY A 1 84 ? 0.988 -14.675 11.775 1.00 73.62 84 GLY A O 1
ATOM 692 N N . GLY A 1 85 ? 2.247 -13.341 10.508 1.00 70.38 85 GLY A N 1
ATOM 693 C CA . GLY A 1 85 ? 1.870 -12.115 11.231 1.00 70.38 85 GLY A CA 1
ATOM 694 C C . GLY A 1 85 ? 0.668 -11.369 10.640 1.00 70.38 85 GLY A C 1
ATOM 695 O O . GLY A 1 85 ? 0.365 -10.244 11.048 1.00 70.38 85 GLY A O 1
ATOM 696 N N . CYS A 1 86 ? -0.023 -11.980 9.672 1.00 66.44 86 CYS A N 1
ATOM 697 C CA . CYS A 1 86 ? -1.322 -11.512 9.202 1.00 66.44 86 CYS A CA 1
ATOM 698 C C . CYS A 1 86 ? -2.440 -11.949 10.146 1.00 66.44 86 CYS A C 1
ATOM 700 O O . CYS A 1 86 ? -2.496 -13.109 10.542 1.00 66.44 86 CYS A O 1
ATOM 702 N N . ASN A 1 87 ? -3.400 -11.056 10.405 1.00 62.44 87 ASN A N 1
ATOM 703 C CA . ASN A 1 87 ? -4.679 -11.485 10.952 1.00 62.44 87 ASN A CA 1
ATOM 704 C C . ASN A 1 87 ? -5.338 -12.363 9.881 1.00 62.44 87 ASN A C 1
ATOM 706 O O . ASN A 1 87 ? -5.726 -11.866 8.819 1.00 62.44 87 ASN A O 1
ATOM 710 N N . HIS A 1 88 ? -5.415 -13.669 10.128 1.00 50.88 88 HIS A N 1
ATOM 711 C CA . HIS A 1 88 ? -6.281 -14.571 9.382 1.00 50.88 88 HIS A CA 1
ATOM 712 C C . HIS A 1 88 ? -7.726 -14.180 9.704 1.00 50.88 88 HIS A C 1
ATOM 714 O O . HIS A 1 88 ? -8.385 -14.808 10.524 1.00 50.88 88 HIS A O 1
ATOM 720 N N . LEU A 1 89 ? -8.226 -13.103 9.101 1.00 45.62 89 LEU A N 1
ATOM 721 C CA . LEU A 1 89 ? -9.658 -13.024 8.873 1.00 45.62 89 LEU A CA 1
ATOM 722 C C . LEU A 1 89 ? -9.918 -14.041 7.770 1.00 45.62 89 LEU A C 1
ATOM 724 O O . LEU A 1 89 ? -9.578 -13.812 6.610 1.00 45.62 89 LEU A O 1
ATOM 728 N N . ALA A 1 90 ? -10.362 -15.212 8.219 1.00 38.47 90 ALA A N 1
ATOM 729 C CA . ALA A 1 90 ? -10.973 -16.225 7.393 1.00 38.47 90 ALA A CA 1
ATOM 730 C C . ALA A 1 90 ? -12.005 -15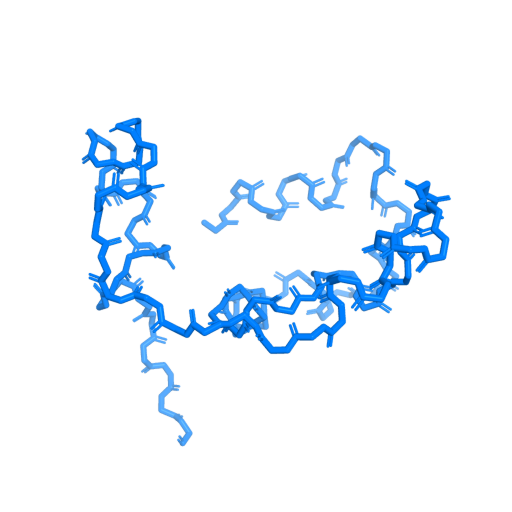.561 6.473 1.00 38.47 90 ALA A C 1
ATOM 732 O O . ALA A 1 90 ? -12.927 -14.897 6.946 1.00 38.47 90 ALA A O 1
ATOM 733 N N . GLU A 1 91 ? -11.803 -15.738 5.176 1.00 37.09 91 GLU A N 1
ATOM 734 C CA . GLU A 1 91 ? -12.869 -15.945 4.201 1.00 37.09 91 GLU A CA 1
ATOM 735 C C . GLU A 1 91 ? -12.570 -17.289 3.539 1.00 37.09 91 GLU A C 1
ATOM 737 O O . GLU A 1 91 ? -11.382 -17.502 3.188 1.00 37.09 91 GLU A O 1
#

Foldseek 3Di:
DVVVLCVCCDDPRVVLCPDCVLNPPVLQLVCLVQVHDSSPDDDPDDDPVVSVVSPDRDPDDPDPPPPPVVCVVPCVVNVSNPPPSPDPPDD

pLDDT: mean 75.66, std 11.55, range [37.09, 90.75]

Radius of gyration: 14.72 Å; chains: 1; bounding box: 31×32×36 Å

Sequence (91 aa):
MQEFVFKMTAYSHADRVKCNDFLKYSRIQKIIRRGDDLFDMLPEEYSFKELIKKMRPIPASASVVHLPSSLVENAEKFKFLLPGGCNHLAE

Organism: NCBI:txid529605

InterPro domains:
  IPR006813 Glycosyl transferase, family 17 [PF04724] (1-87)
  IPR006813 Glycosyl transferase, family 17 [PTHR12224] (2-87)

Secondary structure (DSSP, 8-state):
-HHHHHHHHSGGGGGG--SGGGG-HHHHHHHHHHT--TTS---SS--HHHHHHHTSPPP----GGGS-HHHHHTTTTTGGGSTT-S-----